Protein AF-A0A699XJY6-F1 (afdb_monomer)

Foldseek 3Di:
DQCVVVVDGDDDFDDPDCPDDCCCCVRCVVVCPVHDDDDDDPPDDDDDPCPVVVCVVCVDDDPDDDDDDDDPDPVVDDDD

Solvent-accessible surface area (backbone atoms only — not comparable to full-atom values): 5948 Å² total; per-residue (Å²): 124,54,38,62,95,76,81,43,84,52,84,86,81,88,76,93,64,94,81,55,77,73,47,56,59,66,76,36,40,83,78,45,65,93,56,90,84,85,89,81,64,95,85,67,84,86,87,65,88,63,50,68,61,56,52,64,77,58,72,80,65,88,82,83,87,82,90,86,77,96,61,100,64,55,87,85,52,91,79,130

Structure (mmCIF, N/CA/C/O backbone):
data_AF-A0A699XJY6-F1
#
_entry.id   AF-A0A699XJY6-F1
#
loop_
_atom_site.group_PDB
_atom_site.id
_atom_site.type_symbol
_atom_site.label_atom_id
_atom_site.label_alt_id
_atom_site.label_comp_id
_atom_site.label_asym_id
_atom_site.label_entity_id
_atom_site.label_seq_id
_atom_site.pdbx_PDB_ins_code
_atom_site.Cartn_x
_atom_site.Cartn_y
_atom_site.Cartn_z
_atom_site.occupancy
_atom_site.B_iso_or_equiv
_atom_site.auth_seq_id
_atom_site.auth_comp_id
_atom_site.auth_asym_id
_atom_site.auth_atom_id
_atom_site.pdbx_PDB_model_num
ATOM 1 N N . GLY A 1 1 ? -0.085 2.859 16.793 1.00 92.88 1 GLY A N 1
ATOM 2 C CA . GLY A 1 1 ? -0.187 4.276 17.202 1.00 92.88 1 GLY A CA 1
ATOM 3 C C . GLY A 1 1 ? -1.039 4.989 16.178 1.00 92.88 1 GLY A C 1
ATOM 4 O O . GLY A 1 1 ? -1.191 4.453 15.097 1.00 92.88 1 GLY A O 1
ATOM 5 N N . ASP A 1 2 ? -1.592 6.154 16.478 1.00 96.56 2 ASP A N 1
ATOM 6 C CA . ASP A 1 2 ? -2.502 6.860 15.555 1.00 96.56 2 ASP A CA 1
ATOM 7 C C . ASP A 1 2 ? -1.792 7.678 14.458 1.00 96.56 2 ASP A C 1
ATOM 9 O O . ASP A 1 2 ? -2.437 8.163 13.538 1.00 96.56 2 ASP A O 1
ATOM 13 N N . GLY A 1 3 ? -0.463 7.813 14.525 1.00 97.75 3 GLY A N 1
ATOM 14 C CA . GLY A 1 3 ? 0.343 8.494 13.508 1.00 97.75 3 GLY A CA 1
ATOM 15 C C . GLY A 1 3 ? 0.462 10.010 13.687 1.00 97.75 3 GLY A C 1
ATOM 16 O O . GLY A 1 3 ? 1.232 10.632 12.954 1.00 97.75 3 GLY A O 1
ATOM 17 N N . GLN A 1 4 ? -0.198 10.606 14.687 1.00 97.75 4 GLN A N 1
ATOM 18 C CA . GLN A 1 4 ? -0.244 12.067 14.852 1.00 97.75 4 GLN A CA 1
ATOM 19 C C . GLN A 1 4 ? 1.146 12.698 15.008 1.00 97.75 4 GLN A C 1
ATOM 21 O O . GLN A 1 4 ? 1.417 13.758 14.449 1.00 97.75 4 GLN A O 1
ATOM 26 N N . ASN A 1 5 ? 2.068 12.007 15.684 1.00 97.50 5 ASN A N 1
ATOM 27 C CA . ASN A 1 5 ? 3.456 12.456 15.858 1.00 97.50 5 ASN A CA 1
ATOM 28 C C . ASN A 1 5 ? 4.249 12.562 14.539 1.0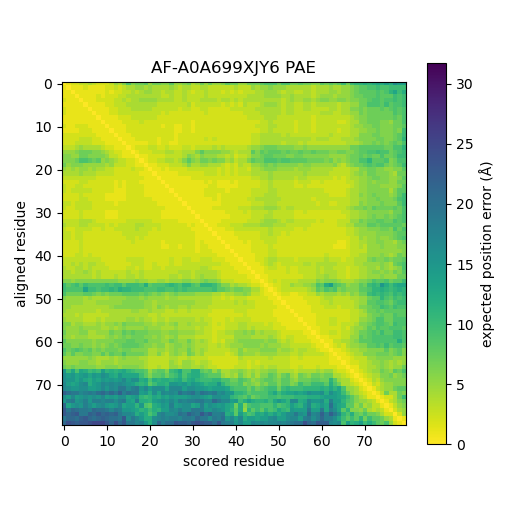0 97.50 5 ASN A C 1
ATOM 30 O O . ASN A 1 5 ? 5.321 13.160 14.523 1.00 97.50 5 ASN A O 1
ATOM 34 N N . LEU A 1 6 ? 3.746 11.966 13.455 1.00 97.50 6 LEU A N 1
ATOM 35 C CA . LEU A 1 6 ? 4.327 12.009 12.111 1.00 97.50 6 LEU A CA 1
ATOM 36 C C . LEU A 1 6 ? 3.501 12.880 11.148 1.00 97.50 6 LEU A C 1
ATOM 38 O O . LEU A 1 6 ? 3.830 12.958 9.970 1.00 97.50 6 LEU A O 1
ATOM 42 N N . GLY A 1 7 ? 2.421 13.515 11.624 1.00 98.00 7 GLY A N 1
ATOM 43 C CA . GLY A 1 7 ? 1.469 14.225 10.765 1.00 98.00 7 GLY A CA 1
ATOM 44 C C . GLY A 1 7 ? 0.586 13.296 9.924 1.00 98.00 7 GLY A C 1
ATOM 45 O O . GLY A 1 7 ? 0.036 13.729 8.914 1.00 98.00 7 GLY A O 1
ATOM 46 N N . CYS A 1 8 ? 0.452 12.027 10.318 1.00 97.56 8 CYS A N 1
ATOM 47 C CA . CYS A 1 8 ? -0.365 11.026 9.634 1.00 97.56 8 CYS A CA 1
ATOM 48 C C . CYS A 1 8 ? -1.598 10.640 10.464 1.00 97.56 8 CYS A C 1
ATOM 50 O O . CYS A 1 8 ? -1.663 10.900 11.665 1.00 97.56 8 CYS A O 1
ATOM 52 N N . ASN A 1 9 ? -2.553 9.966 9.821 1.00 97.44 9 ASN A N 1
ATOM 53 C CA . ASN A 1 9 ? -3.697 9.328 10.467 1.00 97.44 9 ASN A CA 1
ATOM 54 C C . ASN A 1 9 ? -3.688 7.831 10.139 1.00 97.44 9 ASN A C 1
ATOM 56 O O . ASN A 1 9 ? -3.942 7.449 8.997 1.00 97.44 9 ASN A O 1
ATOM 60 N N . PHE A 1 10 ? -3.367 6.989 11.117 1.00 97.94 10 PHE A N 1
ATOM 61 C CA . PHE A 1 10 ? -3.295 5.541 10.939 1.00 97.94 10 PHE A CA 1
ATOM 62 C C . PHE A 1 10 ? -4.522 4.840 11.511 1.00 97.94 10 PHE A C 1
ATOM 64 O O . PHE A 1 10 ? -4.892 5.035 12.668 1.00 97.94 10 PHE A O 1
ATOM 71 N N . GLN A 1 11 ? -5.100 3.959 10.698 1.00 97.56 11 GLN A N 1
ATOM 72 C CA . GLN A 1 11 ? -6.174 3.052 11.081 1.00 97.56 11 GLN A CA 1
ATOM 73 C C . GLN A 1 11 ? -5.718 1.604 10.919 1.00 97.56 11 GLN A C 1
ATOM 75 O O . GLN A 1 11 ? -4.787 1.308 10.171 1.00 97.56 11 GLN A O 1
ATOM 80 N N . TYR A 1 12 ? -6.370 0.703 11.648 1.00 97.00 12 TYR A N 1
ATOM 81 C CA . TYR A 1 12 ? -5.999 -0.704 11.703 1.00 97.00 12 TYR A CA 1
ATOM 82 C C . TYR A 1 12 ? -7.241 -1.570 11.538 1.00 97.00 12 TYR A C 1
ATOM 84 O O . TYR A 1 12 ? -8.258 -1.336 12.188 1.00 97.00 12 TYR A O 1
ATOM 92 N N . VAL A 1 13 ? -7.122 -2.598 10.705 1.00 97.12 13 VAL A N 1
ATOM 93 C CA . VAL A 1 13 ? -8.137 -3.631 10.500 1.00 97.12 13 VAL A CA 1
ATOM 94 C C . VAL A 1 13 ? -7.452 -4.994 10.508 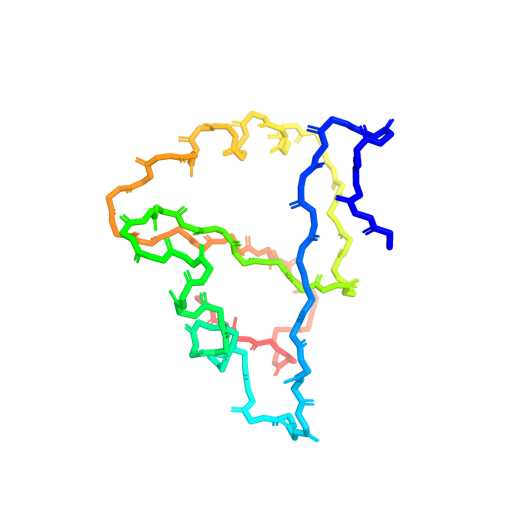1.00 97.12 13 VAL A C 1
ATOM 96 O O . VAL A 1 13 ? -6.306 -5.123 10.075 1.00 97.12 13 VAL A O 1
ATOM 99 N N . VAL A 1 14 ? -8.130 -6.005 11.046 1.00 97.12 14 VAL A N 1
ATOM 100 C CA . VAL A 1 14 ? -7.599 -7.370 11.125 1.00 97.12 14 VAL A CA 1
ATOM 101 C C . VAL A 1 14 ? -7.958 -8.139 9.857 1.00 97.12 14 VAL A C 1
ATOM 103 O O . VAL A 1 14 ? -9.105 -8.137 9.415 1.00 97.12 14 VAL A O 1
ATOM 106 N N . GLN A 1 15 ? -6.975 -8.841 9.299 1.00 97.00 15 GLN A N 1
ATOM 107 C CA . GLN A 1 15 ? -7.185 -9.887 8.305 1.00 97.00 15 GLN A CA 1
ATOM 108 C C . GLN A 1 15 ? -7.062 -11.245 9.007 1.00 97.00 15 GLN A C 1
ATOM 110 O O . GLN A 1 15 ? -5.957 -11.716 9.255 1.00 97.00 15 GLN A O 1
ATOM 115 N N . GLU A 1 16 ? -8.193 -11.871 9.335 1.00 96.00 16 GLU A N 1
ATOM 116 C CA . GLU A 1 16 ? -8.220 -13.137 10.094 1.00 96.00 16 GLU A CA 1
ATOM 117 C C . GLU A 1 16 ? -7.567 -14.306 9.340 1.00 96.00 16 GLU A C 1
ATOM 119 O O . GLU A 1 16 ? -6.942 -15.181 9.934 1.00 96.00 16 GLU A O 1
ATOM 124 N N . LEU A 1 17 ? -7.718 -14.328 8.012 1.00 94.75 17 LEU A N 1
ATOM 125 C CA . LEU A 1 17 ? -7.194 -15.373 7.136 1.00 94.75 17 LEU A CA 1
ATOM 126 C C . LEU A 1 17 ? -6.579 -14.752 5.877 1.00 9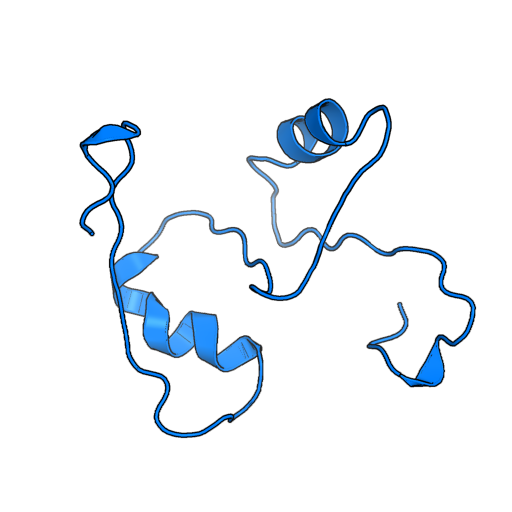4.75 17 LEU A C 1
ATOM 128 O O . LEU A 1 17 ? -7.156 -13.804 5.333 1.00 94.75 17 LEU A O 1
ATOM 132 N N . PRO A 1 18 ? -5.456 -15.292 5.372 1.00 92.19 18 PRO A N 1
ATOM 133 C CA . PRO A 1 18 ? -4.779 -14.757 4.198 1.00 92.19 18 PRO A CA 1
ATOM 134 C C . PRO A 1 18 ? -5.508 -15.155 2.902 1.00 92.19 18 PRO A C 1
ATOM 136 O O . PRO A 1 18 ? -5.076 -16.058 2.189 1.00 92.19 18 PRO A O 1
ATOM 139 N N . ASN A 1 19 ? -6.600 -14.463 2.557 1.00 92.69 19 ASN A N 1
ATOM 140 C CA . ASN A 1 19 ? -7.386 -14.744 1.340 1.00 92.69 19 ASN A CA 1
ATOM 141 C C . ASN A 1 19 ? -6.875 -13.998 0.090 1.00 92.69 19 ASN A C 1
ATOM 143 O O . ASN A 1 19 ? -7.626 -13.764 -0.857 1.00 92.69 19 ASN A O 1
ATOM 147 N N . GLY A 1 20 ? -5.595 -13.623 0.078 1.00 91.25 20 GLY A N 1
ATOM 148 C CA . GLY A 1 20 ? -4.943 -12.926 -1.031 1.00 91.25 20 GLY A CA 1
ATOM 149 C C . GLY A 1 20 ? -4.959 -11.398 -0.925 1.00 91.25 20 GLY A C 1
ATOM 150 O O . GLY A 1 20 ? -5.666 -10.803 -0.114 1.00 91.25 20 GLY A O 1
ATOM 151 N N . LEU A 1 21 ? -4.145 -10.757 -1.770 1.00 91.25 21 LEU A N 1
ATOM 152 C CA . LEU A 1 21 ? -3.848 -9.319 -1.700 1.00 91.25 21 LEU A CA 1
ATOM 153 C C . LEU A 1 21 ? -5.068 -8.430 -1.956 1.00 91.25 21 LEU A C 1
ATOM 155 O O . LEU A 1 21 ? -5.229 -7.398 -1.313 1.00 91.25 21 LEU A O 1
ATOM 159 N N . ALA A 1 22 ? -5.960 -8.854 -2.854 1.00 93.31 22 ALA A N 1
ATOM 160 C CA . ALA A 1 22 ? -7.161 -8.092 -3.189 1.00 93.31 22 ALA A CA 1
ATOM 161 C C . ALA A 1 22 ? -8.114 -7.925 -1.990 1.00 93.31 22 ALA A C 1
ATOM 163 O O . ALA A 1 22 ? -8.919 -6.996 -1.971 1.00 93.31 22 ALA A O 1
ATOM 164 N N . GLN A 1 23 ? -7.996 -8.775 -0.960 1.00 95.69 23 GLN A N 1
ATOM 165 C CA . GLN A 1 23 ? -8.775 -8.647 0.271 1.00 95.69 23 GLN A CA 1
ATOM 166 C C . GLN A 1 23 ? -8.498 -7.323 1.003 1.00 95.69 23 GLN A C 1
ATOM 168 O O . GLN A 1 23 ? -9.371 -6.854 1.730 1.00 95.69 23 GLN A O 1
ATOM 173 N N . ALA A 1 24 ? -7.346 -6.681 0.775 1.00 96.19 24 ALA A N 1
ATOM 174 C CA . ALA A 1 24 ? -7.050 -5.361 1.328 1.00 96.19 24 ALA A CA 1
ATOM 175 C C . ALA A 1 24 ? -8.111 -4.314 0.939 1.00 96.19 24 ALA A C 1
ATOM 177 O O . ALA A 1 24 ? -8.531 -3.534 1.788 1.00 96.19 24 ALA A O 1
ATOM 178 N N . PHE A 1 25 ? -8.614 -4.347 -0.302 1.00 96.00 25 PHE A N 1
ATOM 179 C CA . PHE A 1 25 ? -9.657 -3.423 -0.766 1.00 96.00 25 PHE A CA 1
ATOM 180 C C . PHE A 1 25 ? -11.030 -3.722 -0.161 1.00 96.00 25 PHE A C 1
ATOM 182 O O . PHE A 1 25 ? -11.840 -2.818 -0.004 1.00 96.00 25 PHE A O 1
ATOM 189 N N . VAL A 1 26 ? -11.290 -4.979 0.209 1.00 96.62 26 VAL A N 1
ATOM 190 C CA . VAL A 1 26 ? -12.534 -5.368 0.886 1.00 96.62 26 VAL A CA 1
ATOM 191 C C . VAL A 1 26 ? -12.497 -4.942 2.352 1.00 96.62 26 VAL A C 1
ATOM 193 O O . VAL A 1 26 ? -13.449 -4.345 2.841 1.00 96.62 26 VAL A O 1
ATOM 196 N N . LEU A 1 27 ? -11.393 -5.218 3.053 1.00 97.06 27 LEU A N 1
ATOM 197 C CA . LEU A 1 27 ? -11.221 -4.846 4.463 1.00 97.06 27 LEU A CA 1
ATOM 198 C C . LEU A 1 27 ? -11.108 -3.330 4.656 1.00 97.06 27 LEU A C 1
ATOM 200 O O . LEU A 1 27 ? -11.534 -2.812 5.683 1.00 97.06 27 LEU A O 1
ATOM 204 N N . GLY A 1 28 ? -10.529 -2.632 3.680 1.00 97.12 28 GLY A N 1
ATOM 205 C CA . GLY A 1 28 ? -10.358 -1.184 3.685 1.00 97.12 28 GLY A CA 1
ATOM 206 C C . GLY A 1 28 ? -11.478 -0.407 2.994 1.00 97.12 28 GLY A C 1
ATOM 207 O O . GLY A 1 28 ? -11.316 0.795 2.835 1.00 97.12 28 GLY A O 1
ATOM 208 N N . ALA A 1 29 ? -12.577 -1.040 2.567 1.00 97.50 29 ALA A N 1
ATOM 209 C CA . ALA A 1 29 ? -13.603 -0.386 1.745 1.00 97.50 29 ALA A CA 1
ATOM 210 C C . ALA A 1 29 ? -14.146 0.906 2.382 1.00 97.50 29 ALA A C 1
ATOM 212 O O . ALA A 1 29 ? -14.155 1.951 1.738 1.00 97.50 29 ALA A O 1
ATOM 213 N N . ASP A 1 30 ? -14.501 0.858 3.669 1.00 97.38 30 ASP A N 1
ATOM 214 C CA . ASP A 1 30 ? -15.002 2.028 4.404 1.00 97.38 30 ASP A CA 1
ATOM 215 C C . ASP A 1 30 ? -13.918 3.096 4.634 1.00 97.38 30 ASP A C 1
ATOM 217 O O . ASP A 1 30 ? -14.226 4.281 4.722 1.00 97.38 30 ASP A O 1
ATOM 221 N N . PHE A 1 31 ? -12.648 2.686 4.736 1.00 97.12 31 PHE A N 1
ATOM 222 C CA . PHE A 1 31 ? -11.509 3.601 4.863 1.00 97.12 31 PHE A CA 1
ATOM 223 C C . PHE A 1 31 ? -11.208 4.322 3.543 1.00 97.12 31 PHE A C 1
ATOM 225 O O . PHE A 1 31 ? -10.844 5.493 3.564 1.00 97.12 31 PHE A O 1
ATOM 232 N N . ILE A 1 32 ? -11.347 3.622 2.414 1.00 97.19 32 ILE A N 1
ATOM 233 C CA . ILE A 1 32 ? -11.105 4.154 1.069 1.00 97.19 32 ILE A CA 1
ATOM 234 C C . ILE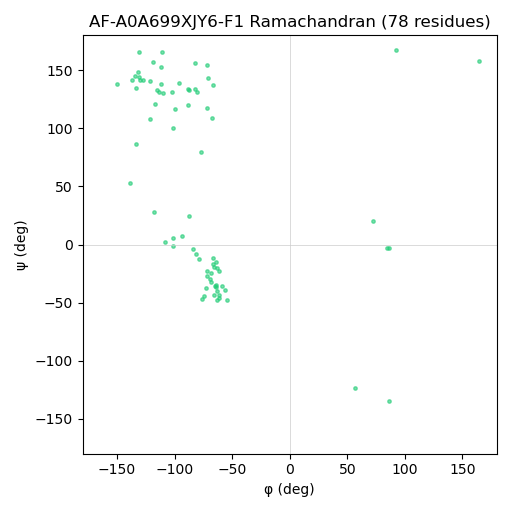 A 1 32 ? -12.245 5.089 0.647 1.00 97.19 32 ILE A C 1
ATOM 236 O O . ILE A 1 32 ? -11.987 6.160 0.106 1.00 97.19 32 ILE A O 1
ATOM 240 N N . GLY A 1 33 ? -13.501 4.698 0.886 1.00 97.25 33 GLY A N 1
ATOM 241 C CA . GLY A 1 33 ? -14.661 5.465 0.437 1.00 97.25 33 GLY A CA 1
ATOM 242 C C . GLY A 1 33 ? -14.643 5.687 -1.079 1.00 97.25 33 GLY A C 1
ATOM 243 O O . GLY A 1 33 ? -14.562 4.728 -1.846 1.00 97.25 33 GLY A O 1
ATOM 244 N N . ASP A 1 34 ? -14.694 6.955 -1.491 1.00 96.38 34 ASP A N 1
ATOM 245 C CA . ASP A 1 34 ? -14.654 7.380 -2.897 1.00 96.38 34 ASP A CA 1
ATOM 246 C C . ASP A 1 34 ? -13.262 7.895 -3.335 1.00 96.38 34 ASP A C 1
ATOM 248 O O . ASP A 1 34 ? -13.104 8.392 -4.454 1.00 96.38 34 ASP A O 1
ATOM 252 N N . ASP A 1 35 ? -12.248 7.795 -2.468 1.00 96.25 35 ASP A N 1
ATOM 253 C CA . ASP A 1 35 ? -10.903 8.309 -2.735 1.00 96.25 35 ASP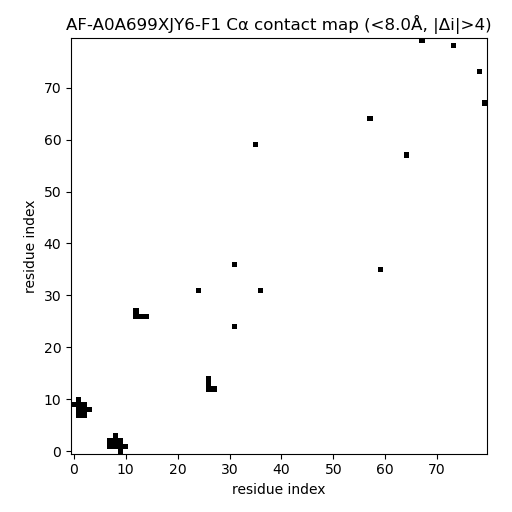 A CA 1
ATOM 254 C C . ASP A 1 35 ? -10.053 7.336 -3.572 1.00 96.25 35 ASP A C 1
ATOM 256 O O . ASP A 1 35 ? -10.234 6.114 -3.576 1.00 96.25 35 ASP A O 1
ATOM 260 N N . LYS A 1 36 ? -9.045 7.879 -4.269 1.00 94.88 36 LYS A N 1
ATOM 261 C CA . LYS A 1 36 ? -7.985 7.066 -4.887 1.00 94.88 36 LYS A CA 1
ATOM 262 C C . LYS A 1 36 ? -7.079 6.488 -3.798 1.00 94.88 36 LYS A C 1
ATOM 264 O O . LYS A 1 36 ? -6.756 7.163 -2.824 1.00 94.88 36 LYS A O 1
ATOM 269 N N . VAL A 1 37 ? -6.606 5.256 -3.990 1.00 95.88 37 VAL A N 1
ATOM 270 C CA . VAL A 1 37 ? -5.780 4.546 -3.002 1.00 95.88 37 VAL A CA 1
ATOM 271 C C . VAL A 1 37 ? -4.539 3.920 -3.637 1.00 95.88 37 VAL A C 1
ATOM 273 O O . VAL A 1 37 ? -4.562 3.473 -4.783 1.00 95.88 37 VAL A O 1
ATOM 276 N N . ALA A 1 38 ? -3.460 3.848 -2.859 1.00 95.25 38 ALA A N 1
ATOM 277 C CA . ALA A 1 38 ? -2.267 3.072 -3.172 1.00 95.25 38 ALA A CA 1
ATOM 278 C C . ALA A 1 38 ? -2.134 1.896 -2.192 1.00 95.25 38 ALA A C 1
ATOM 280 O O . ALA A 1 38 ? -2.337 2.059 -0.988 1.00 95.25 38 ALA A O 1
ATOM 281 N N . LEU A 1 39 ? -1.766 0.718 -2.702 1.00 95.12 39 LEU A N 1
ATOM 282 C CA . LEU A 1 39 ? -1.491 -0.478 -1.904 1.00 95.12 39 LEU A CA 1
ATOM 283 C C . LEU A 1 39 ? 0.006 -0.794 -1.947 1.00 95.12 39 LEU A C 1
ATOM 285 O O . LEU A 1 39 ? 0.594 -0.885 -3.023 1.00 95.12 39 LEU A O 1
ATOM 289 N N . VAL A 1 40 ? 0.603 -1.017 -0.777 1.00 94.56 40 VAL A N 1
ATOM 290 C CA . VAL A 1 40 ? 1.986 -1.482 -0.622 1.00 94.56 40 VAL A CA 1
ATOM 291 C C . VAL A 1 40 ? 2.021 -2.678 0.326 1.00 94.56 40 VAL A C 1
ATOM 293 O O . VAL A 1 40 ? 1.283 -2.717 1.311 1.00 94.56 40 VAL A O 1
ATOM 296 N N . LEU A 1 41 ? 2.865 -3.668 0.029 1.00 93.75 41 LEU A N 1
ATOM 297 C CA . LEU A 1 41 ? 3.083 -4.813 0.914 1.00 93.75 41 LEU A CA 1
ATOM 298 C C . LEU A 1 41 ? 4.083 -4.437 2.008 1.00 93.75 41 LEU A C 1
ATOM 300 O O . LEU A 1 41 ? 5.133 -3.864 1.726 1.00 93.75 41 LEU A O 1
ATOM 304 N N . GLY A 1 42 ? 3.770 -4.777 3.257 1.00 92.62 42 GLY A N 1
ATOM 305 C CA . GLY A 1 42 ? 4.575 -4.369 4.415 1.00 92.62 42 GLY A CA 1
ATOM 306 C C . GLY A 1 42 ? 5.982 -4.976 4.481 1.00 92.62 42 GLY A C 1
ATOM 307 O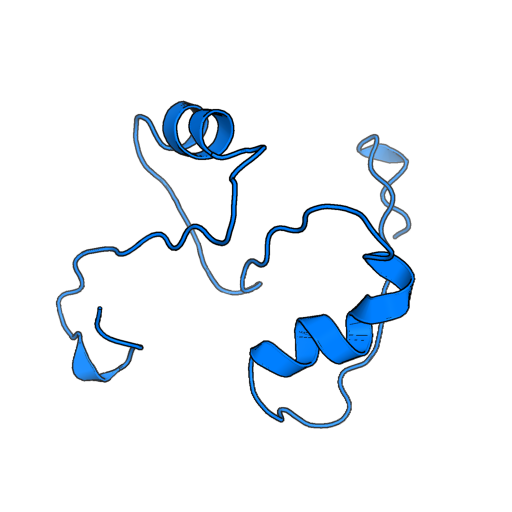 O . GLY A 1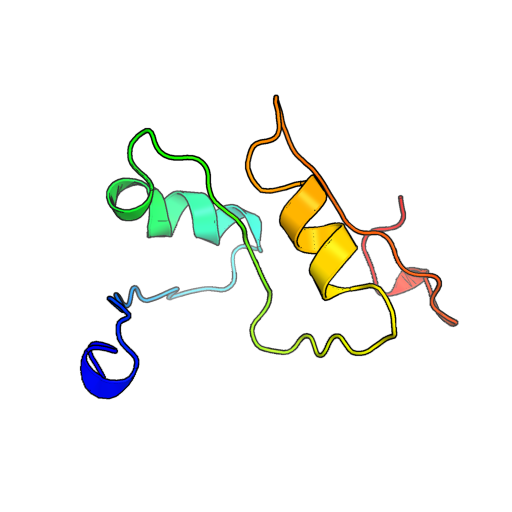 42 ? 6.794 -4.530 5.285 1.00 92.62 42 GLY A O 1
ATOM 308 N N . ASP A 1 43 ? 6.276 -5.980 3.657 1.00 93.19 43 ASP A N 1
ATOM 309 C CA . ASP A 1 43 ? 7.577 -6.648 3.549 1.00 93.19 43 ASP A CA 1
ATOM 310 C C . ASP A 1 43 ? 8.407 -6.183 2.337 1.00 93.19 43 ASP A C 1
ATOM 312 O O . ASP A 1 43 ? 9.528 -6.653 2.135 1.00 93.19 43 ASP A O 1
ATOM 316 N N . ASN A 1 44 ? 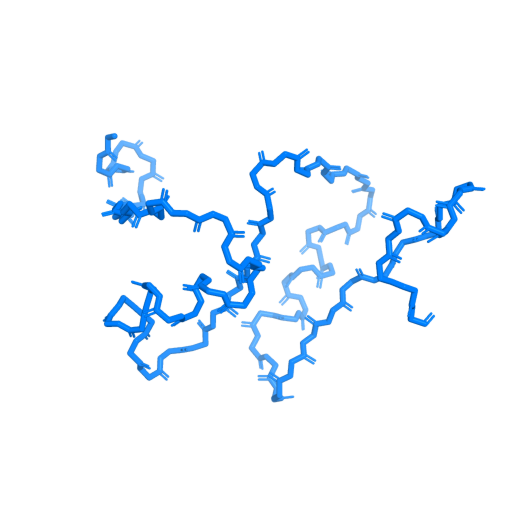7.881 -5.266 1.520 1.00 89.81 44 ASN A N 1
ATOM 317 C CA . ASN A 1 44 ? 8.564 -4.768 0.332 1.00 89.81 44 ASN A CA 1
ATOM 318 C C . ASN A 1 44 ? 9.468 -3.576 0.679 1.00 89.81 44 ASN A C 1
ATOM 320 O O . ASN A 1 44 ? 9.051 -2.625 1.339 1.00 89.81 44 ASN A O 1
ATOM 324 N N . ILE A 1 45 ? 10.711 -3.608 0.191 1.00 88.69 45 ILE A N 1
ATOM 325 C CA . ILE A 1 45 ? 11.693 -2.533 0.365 1.00 88.69 45 ILE A CA 1
ATOM 326 C C . ILE A 1 45 ? 12.037 -1.966 -1.011 1.00 88.69 45 ILE A C 1
ATOM 328 O O . ILE A 1 45 ? 12.549 -2.683 -1.869 1.00 88.69 45 ILE A O 1
ATOM 332 N N . PHE A 1 46 ? 11.792 -0.669 -1.199 1.00 88.75 46 PHE A N 1
ATOM 333 C CA . PHE A 1 46 ? 12.098 0.054 -2.432 1.00 88.75 46 PHE A CA 1
ATOM 334 C C . PHE A 1 46 ? 13.197 1.083 -2.175 1.00 88.75 46 PHE A C 1
ATOM 336 O O . PHE A 1 46 ? 13.132 1.855 -1.219 1.00 88.75 46 PHE A O 1
ATOM 343 N N . HIS A 1 47 ? 14.213 1.094 -3.032 1.00 86.31 47 HIS A N 1
ATOM 344 C CA . HIS A 1 47 ? 15.318 2.044 -2.978 1.00 86.31 47 HIS A CA 1
ATOM 345 C C . HIS A 1 47 ? 15.843 2.276 -4.397 1.00 86.31 47 HIS A C 1
ATOM 347 O O . HIS A 1 47 ? 15.985 1.332 -5.172 1.00 86.31 47 HIS A O 1
ATOM 353 N N . GLY A 1 48 ? 16.143 3.529 -4.726 1.00 84.19 48 GLY A N 1
ATOM 354 C CA . GLY A 1 48 ? 16.730 3.888 -6.009 1.00 84.19 48 GLY A CA 1
ATOM 355 C C . GLY A 1 48 ? 16.625 5.380 -6.282 1.00 84.19 48 GLY A C 1
ATOM 356 O O . GLY A 1 48 ? 15.789 6.074 -5.703 1.00 84.19 48 GLY A O 1
ATOM 357 N N . GLU A 1 49 ? 17.490 5.863 -7.163 1.00 89.25 49 GLU A N 1
ATOM 358 C CA . GLU A 1 49 ? 17.399 7.218 -7.700 1.00 89.25 49 GLU A CA 1
ATOM 359 C C . GLU A 1 49 ? 16.135 7.349 -8.569 1.00 89.25 49 GLU A C 1
ATOM 361 O O . GLU A 1 49 ? 15.809 6.438 -9.330 1.00 89.25 49 GLU A O 1
ATOM 366 N N . GLY A 1 50 ? 15.399 8.457 -8.438 1.00 87.94 50 GLY A N 1
ATOM 367 C CA . GLY A 1 50 ? 14.201 8.728 -9.243 1.00 87.94 50 GLY A CA 1
ATOM 368 C C . GLY A 1 50 ? 12.893 8.105 -8.737 1.00 87.94 50 GLY A C 1
ATOM 369 O O . GLY A 1 50 ? 11.841 8.330 -9.337 1.00 87.94 50 GLY A O 1
ATOM 370 N N . LEU A 1 51 ? 12.920 7.314 -7.654 1.00 89.50 51 LEU A N 1
ATOM 371 C CA . LEU A 1 51 ? 11.711 6.672 -7.118 1.00 89.50 51 LEU A CA 1
ATOM 372 C C . LEU A 1 51 ? 10.684 7.703 -6.630 1.00 89.50 51 LEU A C 1
ATOM 374 O O . LEU A 1 51 ? 9.488 7.536 -6.850 1.00 89.50 51 LEU A O 1
ATOM 378 N N . GLU A 1 52 ? 11.140 8.770 -5.978 1.00 90.81 52 GLU A N 1
ATOM 379 C CA . GLU A 1 52 ? 10.261 9.822 -5.467 1.00 90.81 52 GLU A CA 1
ATOM 380 C C . GLU A 1 52 ? 9.520 10.531 -6.606 1.00 90.81 52 GLU A C 1
ATOM 382 O O . GLU A 1 52 ? 8.299 10.694 -6.550 1.00 90.81 52 GLU A O 1
ATOM 387 N N . GLU A 1 53 ? 10.242 10.917 -7.657 1.00 93.25 53 GLU A N 1
ATOM 388 C CA . GLU A 1 53 ? 9.683 11.548 -8.849 1.00 93.25 53 GLU A CA 1
ATOM 389 C C . GLU A 1 53 ? 8.692 10.621 -9.552 1.00 93.25 53 GLU A C 1
ATOM 391 O O . GLU A 1 53 ? 7.601 11.055 -9.927 1.00 93.25 53 GLU A O 1
ATOM 396 N N . LEU A 1 54 ? 9.044 9.339 -9.678 1.00 91.12 54 LEU A N 1
ATOM 397 C CA . LEU A 1 54 ? 8.193 8.323 -10.286 1.00 91.12 54 LEU A CA 1
ATOM 398 C C . LEU A 1 54 ? 6.870 8.152 -9.522 1.00 91.12 54 LEU A C 1
ATOM 400 O O . LEU A 1 54 ? 5.806 8.123 -10.142 1.00 91.12 54 LEU A O 1
ATOM 404 N N . LEU A 1 55 ? 6.920 8.072 -8.189 1.00 92.50 55 LEU A N 1
ATOM 405 C CA . LEU A 1 55 ? 5.723 7.943 -7.355 1.00 92.50 55 LEU A CA 1
ATOM 406 C C . LEU A 1 55 ? 4.852 9.203 -7.427 1.00 92.50 55 LEU A C 1
ATOM 408 O O . LEU A 1 55 ? 3.635 9.102 -7.580 1.00 92.50 55 LEU A O 1
ATOM 412 N N . LYS A 1 56 ? 5.463 10.394 -7.370 1.00 93.06 56 LYS A N 1
ATOM 413 C CA . LYS A 1 56 ? 4.738 11.671 -7.470 1.00 93.06 56 LYS A CA 1
ATOM 414 C C . LYS A 1 56 ? 4.065 11.858 -8.826 1.00 93.06 56 LYS A C 1
ATOM 416 O O . LYS A 1 56 ? 2.967 12.401 -8.869 1.00 93.06 56 LYS A O 1
ATOM 421 N N . ALA A 1 57 ? 4.689 11.403 -9.910 1.00 92.94 57 ALA A N 1
ATOM 422 C CA . ALA A 1 57 ? 4.121 11.498 -11.254 1.00 92.94 57 ALA A CA 1
ATOM 423 C C . ALA A 1 57 ? 2.849 10.647 -11.442 1.00 92.94 57 ALA A C 1
ATOM 425 O O . ALA A 1 57 ? 2.078 10.908 -12.360 1.00 92.94 57 ALA A O 1
ATOM 426 N N . ASN A 1 58 ? 2.621 9.655 -10.575 1.00 92.06 58 ASN A N 1
ATOM 427 C CA . ASN A 1 58 ? 1.494 8.722 -10.643 1.00 92.06 58 ASN A CA 1
ATOM 428 C C . ASN A 1 58 ? 0.581 8.814 -9.406 1.00 92.06 58 ASN A C 1
ATOM 430 O O . ASN A 1 58 ? -0.038 7.823 -9.023 1.00 92.06 58 ASN A O 1
ATOM 434 N N . ASN A 1 59 ? 0.513 9.976 -8.749 1.00 90.88 59 ASN A N 1
ATOM 435 C CA . ASN A 1 59 ? -0.289 10.163 -7.535 1.00 90.88 59 ASN A CA 1
ATOM 436 C C . ASN A 1 59 ? -1.796 10.365 -7.792 1.00 90.88 59 ASN A C 1
ATOM 438 O O . ASN A 1 59 ? -2.575 10.282 -6.847 1.00 90.88 59 ASN A O 1
ATOM 442 N N . ASP A 1 60 ? -2.205 10.610 -9.040 1.00 92.38 60 ASP A N 1
ATOM 443 C CA . ASP A 1 60 ? -3.601 10.861 -9.418 1.00 92.38 60 ASP A CA 1
ATOM 444 C C . ASP A 1 60 ? -4.002 10.163 -10.740 1.00 92.38 60 ASP A C 1
ATOM 446 O O . ASP A 1 60 ? -4.498 10.803 -11.667 1.00 92.38 60 ASP A O 1
ATOM 450 N N . PRO A 1 61 ? -3.792 8.842 -10.889 1.00 91.06 61 PRO A N 1
ATOM 451 C CA . PRO A 1 61 ? -4.002 8.162 -12.165 1.00 91.06 61 PRO A CA 1
ATOM 452 C C . PRO A 1 61 ? -5.490 8.028 -12.519 1.00 91.06 61 PRO A C 1
ATOM 454 O O . PRO A 1 61 ? -6.351 7.966 -11.638 1.00 91.06 61 PRO A O 1
ATOM 457 N N . GLU A 1 62 ? -5.799 7.928 -13.812 1.00 91.25 62 GLU A N 1
ATOM 458 C CA . GLU A 1 62 ? -7.069 7.365 -14.282 1.00 91.25 62 GLU A CA 1
ATOM 459 C C . GLU A 1 62 ? -6.902 5.847 -14.453 1.00 91.25 62 GLU A C 1
ATOM 461 O O . GLU A 1 62 ? -6.046 5.389 -15.209 1.00 91.25 62 GLU A O 1
ATOM 466 N N . GLY A 1 63 ? -7.698 5.051 -13.733 1.00 91.94 63 GLY A N 1
ATOM 467 C CA . GLY A 1 63 ? -7.532 3.595 -13.682 1.00 91.94 63 GLY A CA 1
ATOM 468 C C . GLY A 1 63 ? -6.531 3.158 -12.608 1.00 91.94 63 GLY A C 1
ATOM 469 O O . GLY A 1 63 ? -6.613 3.611 -11.470 1.00 91.94 63 GLY A O 1
ATOM 470 N N . GLY A 1 64 ? -5.618 2.243 -12.946 1.00 90.00 64 GLY A N 1
ATOM 471 C CA . GLY A 1 64 ? -4.641 1.682 -12.008 1.00 90.00 64 GLY A CA 1
ATOM 472 C C . GLY A 1 64 ? -3.220 1.707 -12.561 1.00 90.00 64 GLY A C 1
ATOM 473 O O . GLY A 1 64 ? -3.009 1.489 -13.752 1.00 90.00 64 GLY A O 1
ATOM 474 N N . VAL A 1 65 ? -2.248 1.944 -11.679 1.00 92.25 65 VAL A N 1
ATOM 475 C CA . VAL A 1 65 ? -0.813 1.901 -11.994 1.00 92.25 65 VAL A CA 1
ATOM 476 C C . VAL A 1 65 ? -0.168 0.773 -11.201 1.00 92.25 65 VAL A C 1
ATOM 478 O O . VAL A 1 65 ? -0.385 0.648 -9.997 1.00 92.25 65 VAL A O 1
ATOM 481 N N . VAL A 1 66 ? 0.640 -0.039 -11.880 1.00 90.50 66 VAL A N 1
ATOM 482 C CA . VAL A 1 66 ? 1.477 -1.071 -11.262 1.00 90.50 66 VAL A CA 1
ATOM 483 C C . VAL A 1 66 ? 2.937 -0.809 -11.603 1.00 90.50 66 VAL A C 1
ATOM 485 O O . VAL A 1 66 ? 3.263 -0.427 -12.726 1.00 90.50 66 VAL A O 1
ATOM 488 N N . TYR A 1 67 ? 3.820 -1.026 -10.633 1.00 86.00 67 TYR A N 1
ATOM 489 C CA . TYR A 1 67 ? 5.262 -0.944 -10.835 1.00 86.00 67 TYR A CA 1
ATOM 490 C C . TYR A 1 67 ? 5.819 -2.351 -11.016 1.00 86.00 67 TYR A C 1
ATOM 492 O O . TYR A 1 67 ? 5.744 -3.174 -10.107 1.00 86.00 67 TYR A O 1
ATOM 500 N N . ALA A 1 68 ? 6.372 -2.622 -12.195 1.00 79.50 68 ALA A N 1
ATOM 501 C CA . ALA A 1 68 ? 7.084 -3.860 -12.478 1.00 79.50 68 ALA A CA 1
ATOM 502 C C . ALA A 1 68 ? 8.592 -3.642 -12.298 1.00 79.50 68 ALA A C 1
ATOM 504 O O . ALA A 1 68 ? 9.131 -2.613 -12.710 1.00 79.50 68 ALA A O 1
ATOM 505 N N . TYR A 1 69 ? 9.278 -4.614 -11.697 1.00 76.94 69 TYR A N 1
ATOM 506 C CA . TYR A 1 69 ? 10.727 -4.583 -11.518 1.00 76.94 69 TYR A CA 1
ATOM 507 C C . TYR A 1 69 ? 11.356 -5.866 -12.050 1.00 76.94 69 TYR A C 1
ATOM 509 O O . TYR A 1 69 ? 10.807 -6.955 -11.884 1.00 76.94 69 TYR A O 1
ATOM 517 N N . HIS A 1 70 ? 12.519 -5.740 -12.689 1.00 70.88 70 HIS A N 1
ATOM 518 C CA . HIS A 1 70 ? 13.237 -6.892 -13.215 1.00 70.88 70 HIS A CA 1
ATOM 519 C C . HIS A 1 70 ? 13.845 -7.702 -12.066 1.00 70.88 70 HIS A C 1
ATOM 521 O O . HIS A 1 70 ? 14.715 -7.220 -11.340 1.00 70.88 70 HIS A O 1
ATOM 527 N N . VAL A 1 71 ? 13.415 -8.952 -11.923 1.00 75.44 71 VAL A N 1
ATOM 528 C CA . VAL A 1 71 ? 13.918 -9.880 -10.906 1.00 75.44 71 VAL A CA 1
ATOM 529 C C . VAL A 1 71 ? 14.700 -11.016 -11.553 1.00 75.44 71 VAL A C 1
ATOM 531 O O . VAL A 1 71 ? 14.454 -11.390 -12.696 1.00 75.44 71 VAL A O 1
ATOM 534 N N . HIS A 1 72 ? 15.649 -11.583 -10.809 1.00 72.31 72 HIS A N 1
ATOM 535 C CA . HIS A 1 72 ? 16.407 -12.750 -11.268 1.00 72.31 72 HIS A CA 1
ATOM 536 C C . HIS A 1 72 ? 15.556 -14.028 -11.365 1.00 72.31 72 HIS A C 1
ATOM 538 O O . HIS A 1 72 ? 15.914 -14.917 -12.130 1.00 72.31 72 HIS A O 1
ATOM 544 N N . ASP A 1 73 ? 14.458 -14.118 -10.607 1.00 74.31 73 ASP A N 1
ATOM 545 C CA . ASP A 1 73 ? 13.575 -15.289 -10.539 1.00 74.31 73 ASP A CA 1
ATOM 546 C C . ASP A 1 73 ? 12.093 -14.857 -10.641 1.00 74.31 73 ASP A C 1
ATOM 548 O O . ASP A 1 73 ? 11.457 -14.569 -9.621 1.00 74.31 73 ASP A O 1
ATOM 552 N N . PRO A 1 74 ? 11.552 -14.714 -11.866 1.00 74.62 74 PRO A N 1
ATOM 553 C CA . PRO A 1 74 ? 10.216 -14.161 -12.098 1.00 74.62 74 PRO A CA 1
ATOM 554 C C . PRO A 1 74 ? 9.076 -15.100 -11.678 1.00 74.62 74 PRO A C 1
ATOM 556 O O . PRO A 1 74 ? 7.989 -14.620 -11.372 1.00 74.62 74 PRO A O 1
ATOM 559 N N . GLU A 1 75 ? 9.308 -16.415 -11.599 1.00 75.62 75 GLU A N 1
ATOM 560 C CA . GLU A 1 75 ? 8.263 -17.422 -11.327 1.00 75.62 75 GLU A CA 1
ATOM 561 C C . GLU A 1 75 ? 7.666 -17.322 -9.914 1.00 75.62 75 GLU A C 1
ATOM 563 O O . GLU A 1 75 ? 6.591 -17.852 -9.633 1.00 75.62 75 GLU A O 1
ATOM 568 N N . ARG A 1 76 ? 8.349 -16.613 -9.012 1.00 73.94 76 ARG A N 1
ATOM 569 C CA . ARG A 1 76 ? 7.906 -16.381 -7.631 1.00 73.94 76 ARG A CA 1
ATOM 570 C C . ARG A 1 76 ? 6.933 -15.208 -7.486 1.00 73.94 76 ARG A C 1
ATOM 572 O O . ARG A 1 76 ? 6.457 -14.963 -6.377 1.00 73.94 76 ARG A O 1
ATOM 579 N N . TYR A 1 77 ? 6.655 -14.487 -8.571 1.00 72.62 77 TYR A N 1
ATOM 580 C CA . TYR A 1 77 ? 5.877 -13.251 -8.574 1.00 72.62 77 TYR A CA 1
ATOM 581 C C . TYR A 1 77 ? 4.784 -13.275 -9.650 1.00 72.62 77 TYR A C 1
ATOM 583 O O . TYR A 1 77 ? 4.787 -14.104 -10.557 1.00 72.62 77 TYR A O 1
ATOM 591 N N . GLY A 1 78 ? 3.834 -12.339 -9.562 1.00 61.56 78 GLY A N 1
ATOM 592 C CA . GLY A 1 78 ? 2.955 -12.043 -10.691 1.00 61.56 78 GLY A CA 1
ATOM 593 C C . GLY A 1 78 ? 3.777 -11.403 -11.809 1.00 61.56 78 GLY A C 1
ATOM 594 O O . GLY A 1 78 ? 4.237 -10.275 -11.651 1.00 61.56 78 GLY A O 1
ATOM 595 N N . VAL A 1 79 ? 4.000 -12.132 -12.901 1.00 56.28 79 VAL A N 1
ATOM 596 C CA . VAL A 1 79 ? 4.741 -11.639 -14.071 1.00 56.28 79 VAL A CA 1
ATOM 597 C C . VAL A 1 79 ? 3.806 -10.789 -14.937 1.00 56.28 79 VAL A C 1
ATOM 599 O O . VAL A 1 79 ? 2.685 -11.215 -15.221 1.00 56.28 79 VAL A O 1
ATOM 602 N N . VAL A 1 80 ? 4.271 -9.599 -15.328 1.00 49.84 80 VAL A N 1
ATOM 603 C CA . VAL A 1 80 ? 3.594 -8.667 -16.250 1.00 49.84 80 VAL A CA 1
ATOM 604 C C . VAL A 1 80 ? 4.265 -8.720 -17.613 1.00 49.84 80 VAL A C 1
ATOM 606 O O . VAL A 1 80 ? 5.517 -8.727 -17.635 1.00 49.84 80 VAL A O 1
#

Mean predicted aligned error: 5.14 Å

pLDDT: mean 90.02, std 9.83, range [49.84, 98.0]

InterPro domains:
  IPR005835 Nucleotidyl transferase domain [PF00483] (2-80)
  IPR005907 Glucose-1-phosphate thymidylyltransferase, short form [PTHR43532] (1-80)
  IPR029044 Nucleotide-diphospho-sugar transferases [G3DSA:3.90.550.10] (1-80)
  IPR029044 Nucleotide-diphospho-sugar transferases [SSF53448] (1-80)

Sequence (80 aa):
GDGQNLGCNFQYVVQELPNGLAQAFVLGADFIGDDKVALVLGDNIFHGEGLEELLKANNDPEGGVV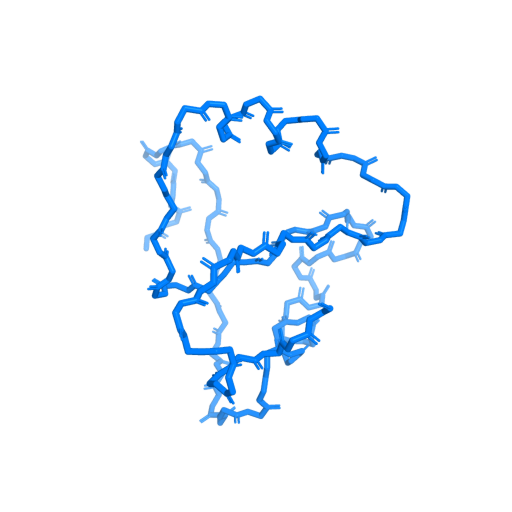YAYHVHDPERYGVV

Secondary structure (DSSP, 8-state):
--SGGGT--------SS---TTHHHHHTHHHHTTS------TT-----TTHHHHHHHTSS-SS--------S-GGGS---

Radius of gyration: 15.13 Å; Cα contacts (8 Å, |Δi|>4): 19; chains: 1; bounding box: 32×32×34 Å

Organism: Tanacetum cinerariifolium (NCBI:txid118510)